Protei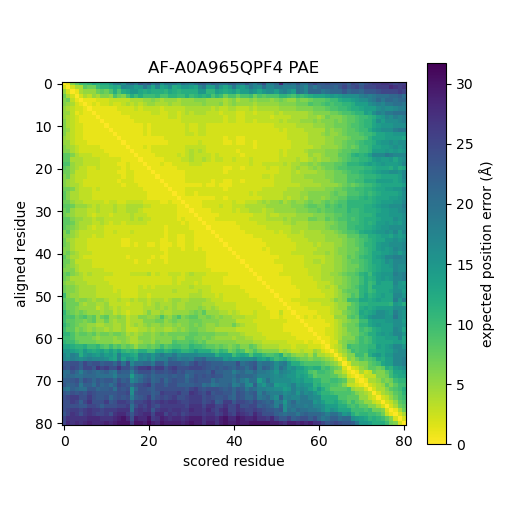n AF-A0A965QPF4-F1 (afdb_monomer)

Nearest PDB structures (foldseek):
  4dxw-assembly1_D  TM=9.200E-01  e=6.843E-03  alpha proteobacterium HIMB114
  4dxw-assembly1_A  TM=9.255E-01  e=8.395E-03  alpha proteobacterium HIMB114

Sequence (81 aa):
NWGNIGLALITLVQVSTYDDWANIMGQVIDVYPYAWIFFVSFIVINAVILLNMVIGVIVDVMISQTGIDDVLQQDKDDPSN

Secondary structure (DSSP, 8-state):
-THHHHHHHHHHHHHHTTSSHHHHHHHHHTT-TTHHHHHHHHHHHHHHHHHHHHHHHHHHHHHHHHHHHHHHHHTTS----

Solvent-accessible surface area (backbone atoms only — not comparable to full-atom values): 4676 Å² total; per-residue (Å²): 117,73,70,59,54,58,53,50,51,52,52,52,54,38,41,73,71,67,46,67,42,68,61,56,48,52,68,45,30,82,81,36,76,68,46,59,58,55,57,53,50,51,49,53,52,50,50,52,54,51,50,54,51,50,51,50,52,52,50,52,52,52,49,55,57,52,54,51,54,54,58,60,44,58,70,69,72,58,84,88,122

Foldseek 3Di:
DCVVVVVVVVLLVCLLVVHCLVVVQVVVCVVPVPCVVVSVVSNVVSVVVVVVVVVVVVVVVVCVVVVVVVVVVVVVPPPPD

Structure (mmCIF, N/CA/C/O backbone):
data_AF-A0A965QPF4-F1
#
_entry.id   AF-A0A965QPF4-F1
#
loop_
_atom_site.group_PDB
_atom_site.id
_atom_site.type_symbol
_atom_site.label_atom_id
_atom_site.label_alt_id
_atom_site.label_comp_id
_atom_site.label_asym_id
_atom_site.label_entity_id
_atom_site.label_seq_id
_atom_site.pdbx_PDB_ins_code
_atom_site.Cartn_x
_atom_site.Cartn_y
_atom_site.Cartn_z
_atom_site.occupancy
_atom_site.B_iso_or_equiv
_atom_site.auth_seq_id
_atom_site.auth_comp_id
_atom_site.auth_asym_id
_atom_site.auth_atom_id
_atom_site.pdbx_PDB_model_num
ATOM 1 N N . ASN A 1 1 ? 23.058 -10.586 -3.838 1.00 53.81 1 ASN A N 1
ATOM 2 C CA . ASN A 1 1 ? 23.527 -9.218 -3.530 1.00 53.81 1 ASN A CA 1
ATOM 3 C C . ASN A 1 1 ? 22.615 -8.573 -2.514 1.00 53.81 1 ASN A C 1
ATOM 5 O O . ASN A 1 1 ? 21.539 -8.163 -2.889 1.00 53.81 1 ASN A O 1
ATOM 9 N N . TRP A 1 2 ? 23.034 -8.455 -1.258 1.00 64.75 2 TRP A N 1
ATOM 10 C CA . TRP A 1 2 ? 22.243 -7.828 -0.187 1.00 64.75 2 TRP A CA 1
ATOM 11 C C . TRP A 1 2 ? 21.903 -6.347 -0.434 1.00 64.75 2 TRP A C 1
ATOM 13 O O . TRP A 1 2 ? 20.914 -5.847 0.093 1.00 64.75 2 TRP A O 1
ATOM 23 N N . GLY A 1 3 ? 22.674 -5.657 -1.282 1.00 71.56 3 GLY A N 1
ATOM 24 C CA . GLY A 1 3 ? 22.431 -4.253 -1.627 1.00 71.56 3 GLY A CA 1
ATOM 25 C C . GLY A 1 3 ? 21.101 -3.991 -2.343 1.00 71.56 3 GLY A C 1
ATOM 26 O O . GLY A 1 3 ? 20.552 -2.904 -2.207 1.00 71.56 3 GLY A O 1
ATOM 27 N N . ASN A 1 4 ? 20.539 -4.978 -3.052 1.00 82.12 4 ASN A N 1
ATOM 28 C CA . ASN A 1 4 ? 19.241 -4.803 -3.714 1.00 82.12 4 ASN A CA 1
ATOM 29 C C . ASN A 1 4 ? 18.057 -4.919 -2.737 1.00 82.12 4 ASN A C 1
ATOM 31 O O . ASN A 1 4 ? 17.030 -4.288 -2.961 1.00 82.12 4 ASN A O 1
ATOM 35 N N . ILE A 1 5 ? 18.220 -5.653 -1.632 1.00 88.44 5 ILE A N 1
ATOM 36 C CA . ILE A 1 5 ? 17.189 -5.816 -0.601 1.00 88.44 5 ILE A CA 1
ATOM 37 C C . ILE A 1 5 ? 17.014 -4.504 0.161 1.00 88.44 5 ILE A C 1
ATOM 39 O O . ILE A 1 5 ? 15.891 -4.050 0.332 1.00 88.44 5 ILE A O 1
ATOM 43 N N . GLY A 1 6 ? 18.115 -3.868 0.578 1.00 90.06 6 GLY A N 1
ATOM 44 C CA . GLY A 1 6 ? 18.056 -2.579 1.276 1.00 90.06 6 GLY A CA 1
ATOM 45 C C . GLY A 1 6 ? 17.379 -1.494 0.437 1.00 90.06 6 GLY A C 1
ATOM 46 O O . GLY A 1 6 ? 16.510 -0.785 0.936 1.00 90.06 6 GLY A O 1
ATOM 47 N N . LEU A 1 7 ? 17.711 -1.421 -0.855 1.00 90.56 7 LEU A N 1
ATOM 48 C CA . LEU A 1 7 ? 17.062 -0.493 -1.781 1.00 90.56 7 LEU A CA 1
ATOM 49 C C . LEU A 1 7 ? 15.569 -0.810 -1.9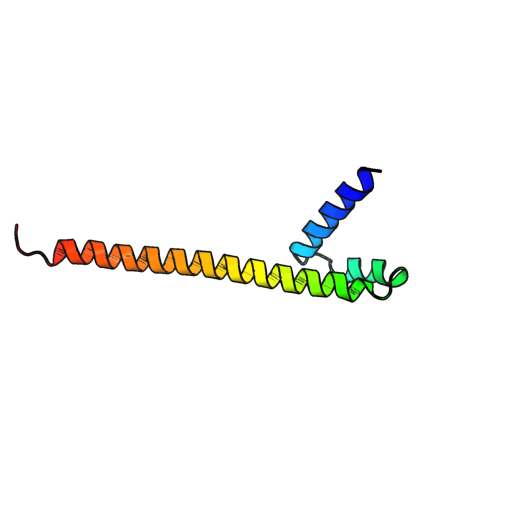52 1.00 90.56 7 LEU A C 1
ATOM 51 O O . LEU A 1 7 ? 14.747 0.097 -1.875 1.00 90.56 7 LEU A O 1
ATOM 55 N N . ALA A 1 8 ? 15.209 -2.088 -2.106 1.00 91.81 8 ALA A N 1
ATOM 56 C CA . ALA A 1 8 ? 13.813 -2.503 -2.207 1.00 91.81 8 ALA A CA 1
ATOM 57 C C . ALA A 1 8 ? 13.009 -2.148 -0.945 1.00 91.81 8 ALA A C 1
ATOM 59 O O . ALA A 1 8 ? 11.879 -1.684 -1.055 1.00 91.81 8 ALA A O 1
ATOM 60 N N . LEU A 1 9 ? 13.589 -2.306 0.249 1.00 94.12 9 LEU A N 1
ATOM 61 C CA . LEU A 1 9 ? 12.947 -1.914 1.506 1.00 94.12 9 LEU A CA 1
ATOM 62 C C . LEU A 1 9 ? 12.703 -0.402 1.580 1.00 94.12 9 LEU A C 1
ATOM 64 O O . LEU A 1 9 ? 11.622 0.006 1.996 1.00 94.12 9 LEU A O 1
ATOM 68 N N . ILE A 1 10 ? 13.660 0.423 1.139 1.00 95.06 10 ILE A N 1
ATOM 69 C CA . ILE A 1 10 ? 13.476 1.883 1.063 1.00 95.06 10 ILE A CA 1
ATOM 70 C C . ILE A 1 10 ? 12.318 2.223 0.120 1.00 95.06 10 ILE A C 1
ATOM 72 O O . ILE A 1 10 ? 11.436 2.990 0.497 1.00 95.06 10 ILE A O 1
ATOM 76 N N . THR A 1 11 ? 12.265 1.605 -1.063 1.00 94.06 11 THR A N 1
ATOM 77 C CA . THR A 1 11 ? 11.154 1.792 -2.006 1.00 94.06 11 THR A CA 1
ATOM 78 C C . THR A 1 11 ? 9.811 1.375 -1.400 1.00 94.06 11 THR A C 1
ATOM 80 O O . THR A 1 11 ? 8.823 2.082 -1.562 1.00 94.06 11 THR A O 1
ATOM 83 N N . LEU A 1 12 ? 9.752 0.262 -0.661 1.00 94.50 12 LEU A N 1
ATOM 84 C CA . LEU A 1 12 ? 8.520 -0.181 0.001 1.00 94.50 12 LEU A CA 1
ATOM 85 C C . LEU A 1 12 ? 8.057 0.797 1.084 1.00 94.50 12 LEU A C 1
ATOM 87 O O . LEU A 1 12 ? 6.860 1.066 1.184 1.00 94.50 12 LEU A O 1
ATOM 91 N N . VAL A 1 13 ? 8.989 1.351 1.866 1.00 95.69 13 VAL A N 1
ATOM 92 C CA . VAL A 1 13 ? 8.680 2.397 2.850 1.00 95.69 13 VAL A CA 1
ATOM 93 C C . VAL A 1 13 ? 8.137 3.637 2.143 1.00 95.69 13 VAL A C 1
ATOM 95 O O . VAL A 1 13 ? 7.077 4.125 2.523 1.00 95.69 13 VAL A O 1
ATOM 98 N N . GLN A 1 14 ? 8.788 4.091 1.074 1.00 96.44 14 GLN A N 1
ATOM 99 C CA . GLN A 1 14 ? 8.351 5.255 0.303 1.00 96.44 14 GLN A CA 1
ATOM 100 C C . GLN A 1 14 ? 6.932 5.077 -0.270 1.00 96.44 14 GLN A C 1
ATOM 102 O O . GLN A 1 14 ? 6.067 5.939 -0.110 1.00 96.44 14 GLN A O 1
ATOM 107 N N . VAL A 1 15 ? 6.648 3.913 -0.862 1.00 96.44 15 VAL A N 1
ATOM 108 C CA . VAL A 1 15 ? 5.310 3.595 -1.385 1.00 96.44 15 VAL A CA 1
ATOM 109 C C . VAL A 1 15 ? 4.280 3.502 -0.253 1.00 96.44 15 VAL A C 1
ATOM 111 O O . VAL A 1 15 ? 3.149 3.946 -0.431 1.00 96.44 15 VAL A O 1
ATOM 114 N N . SER A 1 16 ? 4.651 2.979 0.923 1.00 96.06 16 SER A N 1
ATOM 115 C CA . SER A 1 16 ? 3.748 2.909 2.085 1.00 96.06 16 SER A CA 1
ATOM 116 C C . SER A 1 16 ? 3.348 4.281 2.634 1.00 96.06 16 SER A C 1
ATOM 118 O O . SER A 1 16 ? 2.269 4.421 3.201 1.00 96.06 16 SER A O 1
ATOM 120 N N . THR A 1 17 ? 4.179 5.307 2.432 1.00 95.25 17 THR A N 1
ATOM 121 C CA . THR A 1 17 ? 3.864 6.695 2.797 1.00 95.25 17 THR A CA 1
ATOM 122 C C . THR A 1 17 ? 3.159 7.457 1.676 1.00 95.25 17 THR A C 1
ATOM 124 O O . THR A 1 17 ? 2.962 8.662 1.802 1.00 95.25 17 THR A O 1
ATOM 127 N N . TYR A 1 18 ? 2.770 6.773 0.592 1.00 95.62 18 TYR A N 1
ATOM 128 C CA . TYR A 1 18 ? 2.174 7.354 -0.616 1.00 95.62 18 TYR A CA 1
ATOM 129 C C . TYR A 1 18 ? 3.067 8.378 -1.326 1.00 95.62 18 TYR A C 1
ATOM 131 O O . TYR A 1 18 ? 2.575 9.182 -2.119 1.00 95.62 18 TYR A O 1
ATOM 139 N N . ASP A 1 19 ? 4.374 8.336 -1.081 1.00 97.06 19 ASP A N 1
ATOM 140 C CA . ASP A 1 19 ? 5.321 9.237 -1.722 1.00 97.06 19 ASP A CA 1
ATOM 141 C C . ASP A 1 19 ? 5.764 8.659 -3.071 1.00 97.06 19 ASP A C 1
ATOM 143 O O . ASP A 1 19 ? 6.137 7.492 -3.163 1.00 97.06 19 ASP A O 1
ATOM 147 N N . ASP A 1 20 ? 5.655 9.465 -4.126 1.00 96.38 20 ASP A N 1
ATOM 148 C CA . ASP A 1 20 ? 6.084 9.181 -5.508 1.00 96.38 20 ASP A CA 1
ATOM 149 C C . ASP A 1 20 ? 5.699 7.800 -6.108 1.00 96.38 20 ASP A C 1
ATOM 151 O O 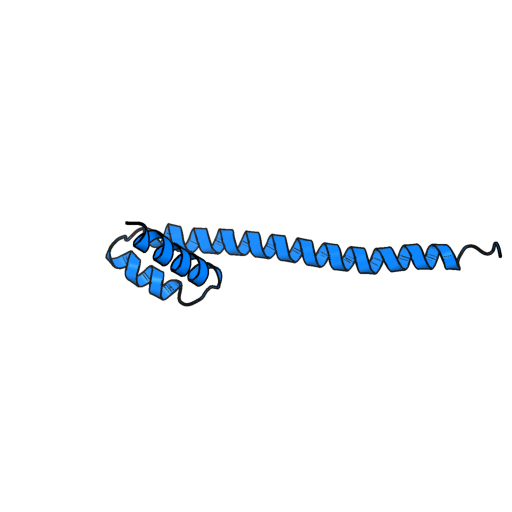. ASP A 1 20 ? 6.254 7.347 -7.111 1.00 96.38 20 ASP A O 1
ATOM 155 N N . TRP A 1 21 ? 4.714 7.101 -5.536 1.00 96.25 21 TRP A N 1
ATOM 156 C CA . TRP A 1 21 ? 4.433 5.695 -5.854 1.00 96.25 21 TRP A CA 1
ATOM 157 C C . TRP A 1 21 ? 4.021 5.454 -7.312 1.00 96.25 21 TRP A C 1
ATOM 159 O O . TRP A 1 21 ? 4.382 4.433 -7.896 1.00 96.25 21 TRP A O 1
ATOM 169 N N . ALA A 1 22 ? 3.273 6.382 -7.914 1.00 96.06 22 ALA A N 1
ATOM 170 C CA . ALA A 1 22 ? 2.795 6.254 -9.289 1.00 96.06 22 ALA A CA 1
ATOM 171 C C . ALA A 1 22 ? 3.937 6.414 -10.303 1.00 96.06 22 ALA A C 1
ATOM 173 O O . ALA A 1 22 ? 3.962 5.716 -11.315 1.00 96.06 22 ALA A O 1
ATOM 174 N N . ASN A 1 23 ? 4.902 7.290 -10.009 1.00 96.81 23 ASN A N 1
ATOM 175 C CA . ASN A 1 23 ? 6.102 7.474 -10.817 1.00 96.81 23 ASN A CA 1
ATOM 176 C C . ASN A 1 23 ? 7.018 6.245 -10.727 1.00 96.81 23 ASN A C 1
ATOM 178 O O . ASN A 1 23 ? 7.466 5.731 -11.751 1.00 96.81 23 ASN A O 1
ATOM 182 N N . ILE A 1 24 ? 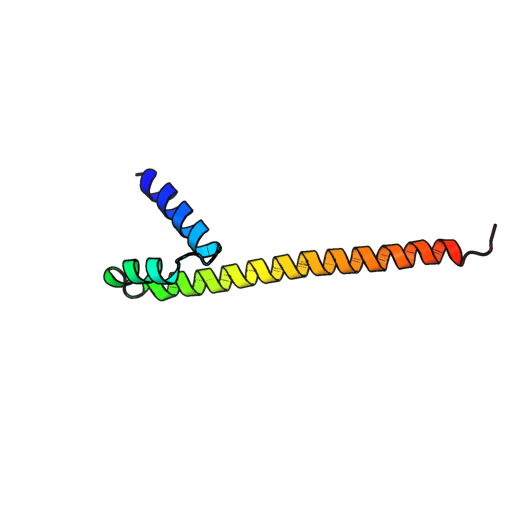7.230 5.717 -9.516 1.00 95.88 24 ILE A N 1
ATOM 183 C CA . ILE A 1 24 ? 7.993 4.479 -9.296 1.00 95.88 24 ILE A CA 1
ATOM 184 C C . ILE A 1 24 ? 7.330 3.309 -10.032 1.00 95.88 24 ILE A C 1
ATOM 186 O O . ILE A 1 24 ? 7.996 2.568 -10.750 1.00 95.88 24 ILE A O 1
ATOM 190 N N . MET A 1 25 ? 6.009 3.159 -9.907 1.00 96.62 25 MET A N 1
ATOM 191 C CA . MET A 1 25 ? 5.249 2.151 -10.644 1.00 96.62 25 MET A CA 1
ATOM 192 C C . MET A 1 25 ? 5.412 2.325 -12.160 1.00 96.62 25 MET A C 1
ATOM 194 O O . MET A 1 25 ? 5.651 1.336 -12.850 1.00 96.62 25 MET A O 1
ATOM 198 N N . GLY A 1 26 ? 5.315 3.557 -12.672 1.00 96.31 26 GLY A N 1
ATOM 199 C CA . GLY A 1 26 ? 5.499 3.871 -14.090 1.00 96.31 26 GLY A CA 1
ATOM 200 C C . GLY A 1 26 ? 6.847 3.388 -14.624 1.00 96.31 26 GLY A C 1
ATOM 201 O O . GLY A 1 26 ? 6.882 2.666 -15.615 1.00 96.31 26 GLY A O 1
ATOM 202 N N . GLN A 1 27 ? 7.936 3.672 -13.904 1.00 94.94 27 GLN A N 1
ATOM 203 C CA . GLN A 1 27 ? 9.283 3.207 -14.262 1.00 94.94 27 GLN A CA 1
ATOM 204 C C . GLN A 1 27 ? 9.409 1.674 -14.275 1.00 94.94 27 GLN A C 1
ATOM 206 O O . GLN A 1 27 ? 10.193 1.114 -15.040 1.00 94.94 27 GLN A O 1
ATOM 211 N N . VAL A 1 28 ? 8.649 0.972 -13.428 1.00 95.56 28 VAL A N 1
ATOM 212 C CA . VAL A 1 28 ? 8.667 -0.499 -13.364 1.00 95.56 28 VAL A CA 1
ATOM 213 C C . VAL A 1 28 ? 7.792 -1.127 -14.454 1.00 95.56 28 VAL A C 1
ATOM 215 O O . VAL A 1 28 ? 8.141 -2.193 -14.965 1.00 95.56 28 VAL A O 1
ATOM 218 N N . ILE A 1 29 ? 6.683 -0.485 -14.834 1.00 96.56 29 ILE A N 1
ATOM 219 C CA . ILE A 1 29 ? 5.737 -0.981 -15.849 1.00 96.56 29 ILE A CA 1
ATOM 220 C C . ILE A 1 29 ? 6.402 -1.165 -17.216 1.00 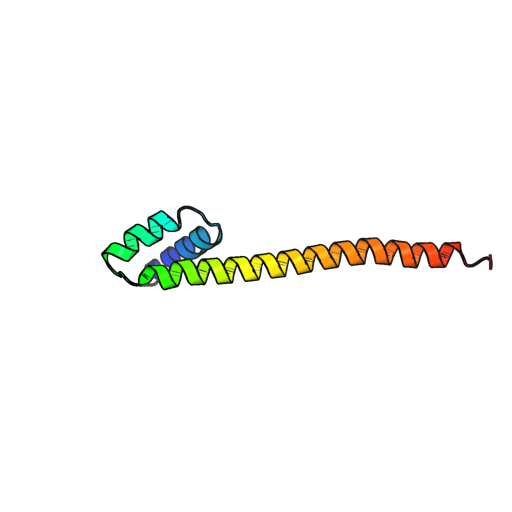96.56 29 ILE A C 1
ATOM 222 O O . ILE A 1 29 ? 6.081 -2.136 -17.903 1.00 96.56 29 ILE A O 1
ATOM 226 N N . ASP A 1 30 ? 7.357 -0.303 -17.575 1.00 94.56 30 ASP A N 1
ATOM 227 C CA . ASP A 1 30 ? 8.102 -0.395 -18.839 1.00 94.56 30 ASP A CA 1
ATOM 228 C C . ASP A 1 30 ? 8.827 -1.743 -19.008 1.00 94.56 30 ASP A C 1
ATOM 230 O O . ASP A 1 30 ? 9.003 -2.228 -20.126 1.00 94.56 30 ASP A O 1
ATOM 234 N N . VAL A 1 31 ? 9.220 -2.378 -17.898 1.00 96.50 31 VAL A N 1
ATOM 235 C CA . VAL A 1 31 ? 9.872 -3.699 -17.884 1.00 96.50 31 VAL A CA 1
ATOM 236 C C . VAL A 1 31 ? 8.887 -4.810 -17.509 1.00 96.50 31 VAL A C 1
ATOM 238 O O . VAL A 1 31 ? 8.938 -5.907 -18.067 1.00 96.50 31 VAL A O 1
ATOM 241 N N . TYR A 1 32 ? 7.977 -4.535 -16.573 1.00 96.44 32 TYR A N 1
ATOM 242 C CA . TYR A 1 32 ? 7.001 -5.484 -16.042 1.00 96.44 32 TYR A CA 1
ATOM 243 C C . TYR A 1 32 ? 5.577 -4.919 -16.163 1.00 96.44 32 TYR A C 1
ATOM 245 O O . TYR A 1 32 ? 5.063 -4.340 -15.205 1.00 96.44 32 TYR A O 1
ATOM 253 N N . PRO A 1 33 ? 4.874 -5.154 -17.287 1.00 95.94 33 PRO A N 1
ATOM 254 C CA . PRO A 1 33 ? 3.571 -4.537 -17.556 1.00 95.94 33 PRO A CA 1
ATOM 255 C C . PRO A 1 33 ? 2.485 -4.820 -16.510 1.00 95.94 33 PRO A C 1
ATOM 257 O O . PRO A 1 33 ? 1.566 -4.026 -16.343 1.00 95.94 33 PRO A O 1
ATOM 260 N N . TYR A 1 34 ? 2.581 -5.938 -15.782 1.00 97.00 34 TYR A N 1
ATOM 261 C CA . TYR A 1 34 ? 1.634 -6.318 -14.725 1.00 97.00 34 TYR A CA 1
ATOM 262 C C . TYR A 1 34 ? 2.017 -5.811 -13.325 1.00 97.00 34 TYR A C 1
ATOM 264 O O . TYR A 1 34 ? 1.318 -6.111 -12.356 1.00 97.00 34 TYR A O 1
ATOM 272 N N . ALA A 1 35 ? 3.095 -5.030 -13.189 1.00 95.56 35 ALA A N 1
ATOM 273 C CA . ALA A 1 35 ? 3.549 -4.506 -11.899 1.00 95.56 35 ALA A CA 1
ATOM 274 C C . ALA A 1 35 ? 2.497 -3.628 -11.204 1.00 95.56 35 ALA A C 1
ATOM 276 O O . ALA A 1 35 ? 2.469 -3.577 -9.976 1.00 95.56 35 ALA A O 1
ATOM 277 N N . TRP A 1 36 ? 1.585 -3.004 -11.957 1.00 95.88 36 TRP A N 1
ATOM 278 C CA . TRP A 1 36 ? 0.496 -2.200 -11.395 1.00 95.88 36 TRP A CA 1
ATOM 279 C C . TRP A 1 36 ? -0.343 -2.971 -10.367 1.00 95.88 36 TRP A C 1
ATOM 281 O O . TRP A 1 36 ? -0.767 -2.391 -9.371 1.00 95.88 36 TRP A O 1
ATOM 291 N N . ILE A 1 37 ? -0.529 -4.285 -10.551 1.00 97.81 37 ILE A N 1
ATOM 292 C CA . ILE A 1 37 ? -1.289 -5.126 -9.617 1.00 97.81 37 ILE A CA 1
ATOM 293 C C . ILE A 1 37 ? -0.598 -5.144 -8.253 1.00 97.81 37 ILE A C 1
ATOM 295 O O . ILE A 1 37 ? -1.260 -5.002 -7.226 1.00 97.81 37 ILE A O 1
ATOM 299 N N . PHE A 1 38 ? 0.730 -5.277 -8.231 1.00 95.75 38 PHE A N 1
ATOM 300 C CA . PHE A 1 38 ? 1.514 -5.255 -6.999 1.00 95.75 38 PHE A CA 1
ATOM 301 C C . PHE A 1 38 ? 1.388 -3.905 -6.283 1.00 95.75 38 PHE A C 1
ATOM 303 O O . PHE A 1 38 ? 1.011 -3.881 -5.116 1.00 95.75 38 PHE A O 1
ATOM 310 N N . PHE A 1 39 ? 1.627 -2.790 -6.980 1.00 96.44 39 PHE A N 1
ATOM 311 C CA . PHE A 1 39 ? 1.573 -1.457 -6.367 1.00 96.44 39 PHE A CA 1
ATOM 312 C C . PHE A 1 39 ? 0.176 -1.117 -5.836 1.00 96.44 39 PHE A C 1
ATOM 314 O O . PHE A 1 39 ? 0.037 -0.700 -4.687 1.00 96.44 39 PHE A O 1
ATOM 321 N N . VAL A 1 40 ? -0.870 -1.347 -6.636 1.00 96.38 40 VAL A N 1
ATOM 322 C CA . VAL A 1 40 ? -2.253 -1.045 -6.241 1.00 96.38 40 VAL A CA 1
ATOM 323 C C . VAL A 1 40 ? -2.708 -1.944 -5.090 1.00 96.38 40 VAL A C 1
ATOM 325 O O . VAL A 1 40 ? -3.270 -1.446 -4.117 1.00 96.38 40 VAL A O 1
ATOM 328 N N . SER A 1 41 ? -2.446 -3.254 -5.153 1.00 97.62 41 SER A N 1
ATOM 329 C CA . SER A 1 41 ? -2.831 -4.171 -4.068 1.00 97.62 41 SER A CA 1
ATOM 330 C C . SER A 1 41 ? -2.080 -3.879 -2.768 1.00 97.62 41 SER A C 1
ATOM 332 O O . SER A 1 41 ? -2.699 -3.868 -1.706 1.00 97.62 41 SER A O 1
ATOM 334 N N . PHE A 1 42 ? -0.782 -3.568 -2.842 1.00 96.31 42 PHE A N 1
ATOM 335 C CA . PHE A 1 42 ? 0.017 -3.154 -1.691 1.00 96.31 42 PHE A CA 1
ATOM 336 C C . PHE A 1 42 ? -0.547 -1.888 -1.038 1.00 96.31 42 PHE A C 1
ATOM 338 O O . PHE A 1 42 ? -0.732 -1.871 0.177 1.00 96.31 42 PHE A O 1
ATOM 345 N N . ILE A 1 43 ? -0.888 -0.870 -1.835 1.00 96.38 43 ILE A N 1
ATOM 346 C CA . ILE A 1 43 ? -1.507 0.372 -1.354 1.00 96.38 43 ILE A CA 1
ATOM 347 C C . ILE A 1 43 ? -2.849 0.098 -0.668 1.00 96.38 43 ILE A C 1
ATOM 349 O O . ILE A 1 43 ? -3.079 0.585 0.434 1.00 96.38 43 ILE A O 1
ATOM 353 N N . VAL A 1 44 ? -3.723 -0.711 -1.273 1.00 97.31 44 VAL A N 1
ATOM 354 C CA . VAL A 1 44 ? -5.031 -1.041 -0.684 1.00 97.31 44 VAL A CA 1
ATOM 355 C C . VAL A 1 44 ? -4.867 -1.779 0.645 1.00 97.31 44 VAL A C 1
ATOM 357 O O . VAL A 1 44 ? -5.517 -1.426 1.628 1.00 97.31 44 VAL A O 1
ATOM 360 N N . ILE A 1 45 ? -3.981 -2.776 0.704 1.00 97.12 45 ILE A N 1
ATOM 361 C CA . ILE A 1 45 ? -3.710 -3.523 1.938 1.00 97.12 45 ILE A CA 1
ATOM 362 C C . ILE A 1 45 ? -3.125 -2.593 3.006 1.00 97.12 45 ILE A C 1
ATOM 364 O O . ILE A 1 45 ? -3.580 -2.616 4.149 1.00 97.12 45 ILE A O 1
ATOM 368 N N . ASN A 1 46 ? -2.157 -1.750 2.642 1.00 95.81 46 ASN A N 1
ATOM 369 C CA . ASN A 1 46 ? -1.551 -0.786 3.554 1.00 95.81 46 ASN A CA 1
ATOM 370 C C . ASN A 1 46 ? -2.596 0.200 4.106 1.00 95.81 46 ASN A C 1
ATOM 372 O O . ASN A 1 46 ? -2.664 0.394 5.318 1.00 95.81 46 ASN A O 1
ATOM 376 N N . ALA A 1 47 ? -3.475 0.727 3.250 1.00 95.81 47 ALA A N 1
ATOM 377 C CA . ALA A 1 47 ? -4.576 1.600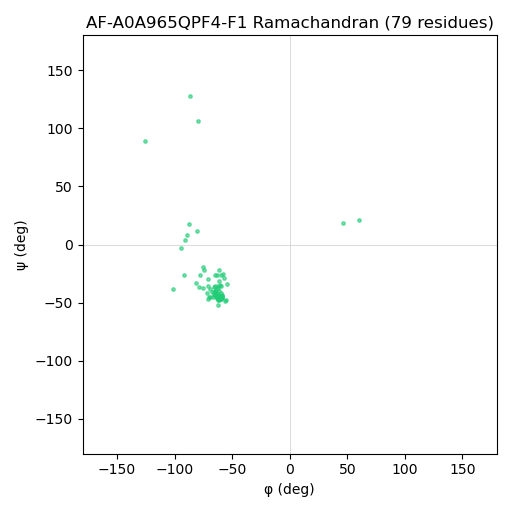 3.646 1.00 95.81 47 ALA A CA 1
ATOM 378 C C . ALA A 1 47 ? -5.538 0.919 4.630 1.00 95.81 47 ALA A C 1
ATOM 380 O O . ALA A 1 47 ? -5.916 1.526 5.629 1.00 95.81 47 ALA A O 1
ATOM 381 N N . VAL A 1 48 ? -5.911 -0.343 4.388 1.00 96.81 48 VAL A N 1
ATOM 382 C CA . VAL A 1 48 ? -6.788 -1.108 5.293 1.00 96.81 48 VAL A CA 1
ATOM 383 C C . VAL A 1 48 ? -6.116 -1.346 6.645 1.00 96.81 48 VAL A C 1
ATOM 385 O O . VAL A 1 48 ? -6.760 -1.193 7.680 1.00 96.81 48 VAL A O 1
ATOM 388 N N . ILE A 1 49 ? -4.824 -1.682 6.660 1.00 96.25 49 ILE A N 1
ATOM 389 C CA . ILE A 1 49 ? -4.060 -1.857 7.902 1.00 96.25 49 ILE A CA 1
ATOM 390 C C . ILE A 1 49 ? -4.020 -0.546 8.695 1.00 96.25 49 ILE A C 1
ATOM 392 O O . ILE A 1 49 ? -4.319 -0.552 9.889 1.00 96.25 49 ILE A O 1
ATOM 396 N N . LEU A 1 50 ? -3.697 0.574 8.038 1.00 95.19 50 LEU A N 1
ATOM 397 C CA . LEU A 1 50 ? -3.673 1.894 8.670 1.00 95.19 50 LEU A CA 1
ATOM 398 C C . LEU A 1 50 ? -5.056 2.291 9.193 1.00 95.19 50 LEU A C 1
ATOM 400 O O . LEU A 1 50 ? -5.167 2.746 10.327 1.00 95.19 50 LEU A O 1
ATOM 404 N N . LEU A 1 51 ? -6.116 2.069 8.413 1.00 96.00 51 LEU A N 1
ATOM 405 C CA . LEU A 1 51 ? -7.488 2.347 8.832 1.00 96.00 51 LEU A CA 1
ATOM 406 C C . LEU A 1 51 ? -7.863 1.532 10.075 1.00 96.00 51 LEU A C 1
ATOM 408 O O . LEU A 1 51 ? -8.379 2.088 11.041 1.00 96.00 51 LEU A O 1
ATOM 412 N N . ASN A 1 52 ? -7.556 0.236 10.082 1.00 95.19 52 ASN A N 1
ATOM 413 C CA . ASN A 1 52 ? -7.831 -0.634 11.222 1.00 95.19 52 ASN A CA 1
ATOM 414 C C . ASN A 1 52 ? -7.036 -0.217 12.467 1.00 95.19 52 ASN A C 1
ATOM 416 O O . ASN A 1 52 ? -7.574 -0.243 13.573 1.00 95.19 52 ASN A O 1
ATOM 420 N N . MET A 1 53 ? -5.782 0.211 12.299 1.00 96.00 53 MET A N 1
ATOM 421 C CA . MET A 1 53 ? -4.971 0.755 13.389 1.00 96.00 53 MET A CA 1
ATOM 422 C C . MET A 1 53 ? -5.584 2.045 13.952 1.00 96.00 53 MET A C 1
ATOM 424 O O . MET A 1 53 ? -5.707 2.184 15.167 1.00 96.00 53 MET A O 1
ATOM 428 N N . VAL A 1 54 ? -6.004 2.967 13.082 1.00 96.31 54 VAL A N 1
ATOM 429 C CA . VAL A 1 54 ? -6.637 4.233 13.477 1.00 96.31 54 VAL A CA 1
ATOM 430 C C . VAL A 1 54 ? -7.945 3.982 14.220 1.00 96.31 54 VAL A C 1
ATOM 432 O O . VAL A 1 54 ? -8.159 4.581 15.268 1.00 96.31 54 VAL A O 1
ATOM 435 N N . ILE A 1 55 ? -8.790 3.066 13.738 1.00 95.25 55 ILE A N 1
ATOM 436 C CA . ILE A 1 55 ? -10.020 2.673 14.440 1.00 95.25 55 ILE A CA 1
ATOM 437 C C . ILE A 1 55 ? -9.685 2.120 15.826 1.00 95.25 55 ILE A C 1
ATOM 439 O O . ILE A 1 55 ? -10.312 2.528 16.797 1.00 95.25 55 ILE A O 1
ATOM 443 N N . GLY A 1 56 ? -8.677 1.248 15.937 1.00 94.62 56 GLY A N 1
ATOM 444 C CA . GLY A 1 56 ? -8.230 0.715 17.224 1.00 94.62 56 GLY A CA 1
ATOM 445 C C . GLY A 1 56 ? -7.844 1.814 18.217 1.00 94.62 56 GLY A C 1
ATOM 446 O O . GLY A 1 56 ? -8.335 1.821 19.341 1.00 94.62 56 GLY A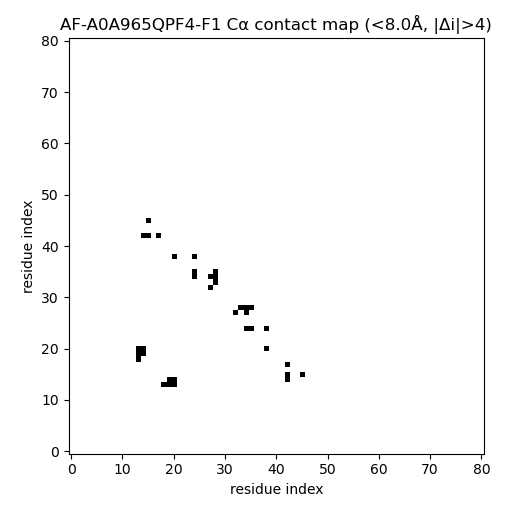 O 1
ATOM 447 N N . VAL A 1 57 ? -7.033 2.783 17.782 1.00 95.06 57 VAL A N 1
ATOM 448 C CA . VAL A 1 57 ? -6.614 3.922 18.619 1.00 95.06 57 VAL A CA 1
ATOM 449 C C . VAL A 1 57 ? -7.792 4.834 18.972 1.00 95.06 57 VAL A C 1
ATOM 451 O O . VAL A 1 57 ? -7.926 5.243 20.119 1.00 95.06 57 VAL A O 1
ATOM 454 N N . ILE A 1 58 ? -8.670 5.151 18.017 1.00 94.75 58 ILE A N 1
ATOM 455 C CA . ILE A 1 58 ? -9.842 6.004 18.269 1.00 94.75 58 ILE A CA 1
ATOM 456 C C . ILE A 1 58 ? -10.781 5.347 19.283 1.00 94.75 58 ILE A C 1
ATOM 458 O O . ILE A 1 58 ? -11.254 6.019 20.196 1.00 94.75 58 ILE A O 1
ATOM 462 N N . VAL A 1 59 ? -11.043 4.046 19.137 1.00 93.81 59 VAL A N 1
ATOM 463 C CA . VAL A 1 59 ? -11.903 3.291 20.058 1.00 93.81 59 VAL A CA 1
ATOM 464 C C . VAL A 1 59 ? -11.293 3.251 21.458 1.00 93.81 59 VAL A C 1
ATOM 466 O O . VAL A 1 59 ? -12.007 3.504 22.424 1.00 93.81 59 VAL A O 1
ATOM 469 N N . ASP A 1 60 ? -9.988 3.005 21.575 1.00 92.75 60 ASP A N 1
ATOM 470 C CA . ASP A 1 60 ? -9.273 3.026 22.857 1.00 92.75 60 ASP A CA 1
ATOM 471 C C . ASP A 1 60 ? -9.378 4.394 23.556 1.00 92.75 60 ASP A C 1
ATOM 473 O O . ASP A 1 60 ? -9.705 4.472 24.743 1.00 92.75 60 ASP A O 1
ATOM 477 N N . VAL A 1 61 ? -9.211 5.488 22.804 1.00 91.38 61 VAL A N 1
ATOM 478 C CA . VAL A 1 61 ? -9.365 6.859 23.316 1.00 91.38 61 VAL A CA 1
ATOM 479 C C . VAL A 1 61 ? -10.808 7.149 23.742 1.00 91.38 61 VAL A C 1
ATOM 481 O O . VAL A 1 61 ? -11.022 7.721 24.809 1.00 91.38 61 VAL A O 1
ATOM 484 N N . MET A 1 62 ? -11.806 6.747 22.947 1.00 90.81 62 MET A N 1
ATOM 485 C CA . MET A 1 62 ? -13.223 6.940 23.281 1.00 90.81 62 MET A CA 1
ATOM 486 C C . MET A 1 62 ? -13.616 6.178 24.550 1.00 90.81 62 MET A C 1
ATOM 488 O O . MET A 1 62 ? -14.238 6.756 25.438 1.00 90.81 62 MET A O 1
ATOM 492 N N . ILE A 1 63 ? -13.219 4.907 24.667 1.00 88.94 63 ILE A N 1
ATOM 493 C CA . ILE A 1 63 ? -13.505 4.083 25.849 1.00 88.94 63 ILE A CA 1
ATOM 494 C C . ILE A 1 63 ? -12.771 4.625 27.076 1.00 88.94 63 ILE A C 1
ATOM 496 O O . ILE A 1 63 ? -13.361 4.681 28.150 1.00 88.94 63 ILE A O 1
ATOM 500 N N . SER A 1 64 ? -11.518 5.064 26.933 1.00 86.56 64 SER A N 1
ATOM 501 C CA . SER A 1 64 ? -10.761 5.667 28.037 1.00 86.56 64 SER A CA 1
ATOM 502 C C . SER A 1 64 ? -11.411 6.956 28.545 1.00 86.56 64 SER A C 1
ATOM 504 O O . SER A 1 64 ? -11.442 7.190 29.750 1.00 86.56 64 SER A O 1
ATOM 506 N N . GLN A 1 65 ? -11.973 7.774 27.651 1.00 74.25 65 GLN A N 1
ATOM 507 C CA . GLN A 1 65 ? -12.683 8.993 28.033 1.00 74.25 65 GLN A CA 1
ATOM 508 C C . GLN A 1 65 ? -14.016 8.679 28.732 1.00 74.25 65 GLN A C 1
ATOM 510 O O . GLN A 1 65 ? -14.299 9.251 29.777 1.00 74.25 65 GLN A O 1
ATOM 515 N N . THR A 1 66 ? -14.813 7.746 28.200 1.00 73.25 66 THR A N 1
ATOM 516 C CA . THR A 1 66 ? -16.129 7.395 28.767 1.00 73.25 66 THR A CA 1
ATOM 517 C C . THR A 1 66 ? -16.028 6.548 30.043 1.00 73.25 66 THR A C 1
ATOM 519 O O . THR A 1 66 ? -16.790 6.754 30.980 1.00 73.25 66 THR A O 1
ATOM 522 N N . GLY A 1 67 ? -15.065 5.628 30.131 1.00 65.06 67 GLY A N 1
ATOM 523 C CA . GLY A 1 67 ? -14.883 4.753 31.294 1.00 65.06 67 GLY A CA 1
ATOM 524 C C . GLY A 1 67 ? -14.364 5.476 32.540 1.00 65.06 67 GLY A C 1
ATOM 525 O O . GLY A 1 67 ? -14.702 5.085 33.654 1.00 65.06 67 GLY A O 1
ATOM 526 N N . ILE A 1 68 ? -13.586 6.553 32.378 1.00 60.91 68 ILE A N 1
ATOM 527 C CA . ILE A 1 68 ? -13.215 7.431 33.500 1.00 60.91 68 ILE A CA 1
ATOM 528 C C . ILE A 1 68 ? -14.453 8.171 34.020 1.00 60.91 68 ILE A C 1
ATOM 530 O O . ILE A 1 68 ? -14.634 8.269 35.232 1.00 60.91 68 ILE A O 1
ATOM 534 N N . ASP A 1 69 ? -15.325 8.640 33.128 1.00 62.03 69 ASP A N 1
ATOM 535 C CA . ASP A 1 69 ? -16.532 9.367 33.519 1.00 62.03 69 ASP A CA 1
ATOM 536 C C . ASP A 1 69 ? -17.518 8.478 34.304 1.00 62.03 69 ASP A C 1
ATOM 538 O O . ASP A 1 69 ? -18.112 8.966 35.268 1.00 62.03 69 ASP A O 1
ATOM 542 N N . ASP A 1 70 ? -17.632 7.185 33.971 1.00 65.56 70 ASP A N 1
ATOM 543 C CA . ASP A 1 70 ? -18.474 6.214 34.695 1.00 65.56 70 ASP A CA 1
ATOM 544 C C . ASP A 1 70 ? -17.905 5.845 36.083 1.00 65.56 70 ASP A C 1
ATOM 546 O O . ASP A 1 70 ? -18.650 5.791 37.065 1.00 65.56 70 ASP A O 1
ATOM 550 N N . VAL A 1 71 ? -16.584 5.648 36.211 1.00 64.25 71 VAL A N 1
ATOM 551 C CA . VAL A 1 71 ? -15.933 5.341 37.505 1.00 64.25 71 VAL A CA 1
ATOM 552 C C . VAL A 1 71 ? -15.963 6.551 38.449 1.00 64.25 71 VAL A C 1
ATOM 554 O O . VAL A 1 71 ? -16.198 6.398 39.645 1.00 64.25 71 VAL A O 1
ATOM 557 N N . LEU A 1 72 ? -15.781 7.768 37.926 1.00 66.56 72 LEU A N 1
ATOM 558 C CA . LEU A 1 72 ? -15.856 9.003 38.718 1.00 66.56 72 LEU A CA 1
ATOM 559 C C . LEU A 1 72 ? -17.294 9.394 39.103 1.00 66.56 72 LEU A C 1
ATOM 561 O O . LEU A 1 72 ? -17.476 10.162 40.050 1.00 66.56 72 LEU A O 1
ATOM 565 N N . GLN A 1 73 ? -18.307 8.920 38.372 1.00 64.19 73 GLN A N 1
ATOM 566 C CA . GLN A 1 73 ? -19.716 9.105 38.739 1.00 64.19 73 GLN A CA 1
ATOM 567 C C . GLN A 1 73 ? -20.152 8.124 39.832 1.00 64.19 73 GLN A C 1
ATOM 569 O O . GLN A 1 73 ? -20.862 8.535 40.747 1.00 64.19 73 GLN A O 1
ATOM 574 N N . GLN A 1 74 ? -19.654 6.882 39.822 1.00 59.81 74 GLN A N 1
ATOM 575 C CA . GLN A 1 74 ? -19.947 5.897 40.873 1.00 59.81 74 GLN A CA 1
ATOM 576 C C . GLN A 1 74 ? -19.497 6.348 42.277 1.00 59.81 74 GLN A C 1
ATOM 578 O O . GLN A 1 74 ? -20.212 6.104 43.244 1.00 59.81 74 GLN A O 1
ATOM 583 N N . ASP A 1 75 ? -18.370 7.060 42.382 1.00 60.50 75 ASP A N 1
ATOM 584 C CA . ASP A 1 75 ? -17.846 7.604 43.650 1.00 60.50 75 ASP A CA 1
ATOM 585 C C . ASP A 1 75 ? -18.617 8.846 44.153 1.00 60.50 75 ASP A C 1
ATOM 587 O O . ASP A 1 75 ? -18.518 9.210 45.324 1.00 60.50 75 ASP A O 1
ATOM 591 N N . LYS A 1 76 ? -19.373 9.535 43.282 1.00 60.19 76 LYS A N 1
ATOM 592 C CA . LYS A 1 76 ? -20.148 10.740 43.645 1.00 60.19 76 LYS A CA 1
ATOM 593 C C . LYS A 1 76 ? -21.584 10.441 44.068 1.00 60.19 76 LYS A C 1
ATOM 595 O O . LYS A 1 76 ? -22.153 11.239 44.811 1.00 60.19 76 LYS A O 1
ATOM 600 N 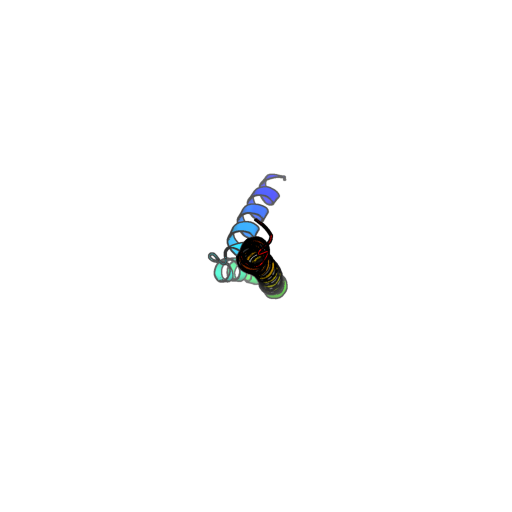N . ASP A 1 77 ? -22.151 9.333 43.598 1.00 60.16 77 ASP A N 1
ATOM 601 C CA . ASP A 1 77 ? -23.534 8.936 43.881 1.00 60.16 77 ASP A CA 1
ATOM 602 C C . ASP A 1 77 ? -23.670 7.975 45.078 1.00 60.16 77 ASP A C 1
ATOM 604 O O . ASP A 1 77 ? -24.799 7.662 45.459 1.00 60.16 77 AS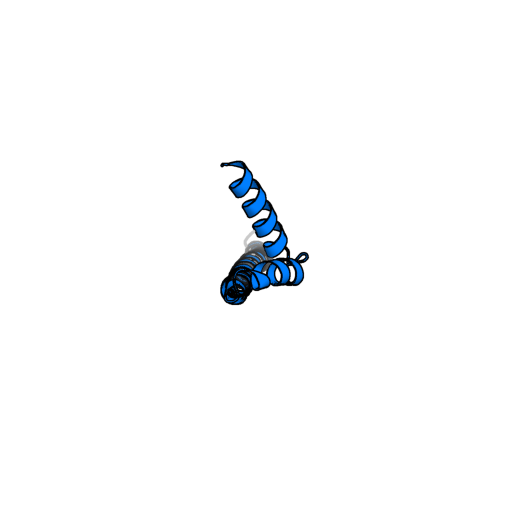P A O 1
ATOM 608 N N . ASP A 1 78 ? -22.570 7.536 45.711 1.00 63.28 78 ASP A N 1
ATOM 609 C CA . ASP A 1 78 ? -22.619 6.840 47.005 1.00 63.28 78 ASP A CA 1
ATOM 610 C C . ASP A 1 78 ? -22.780 7.860 48.158 1.00 63.28 78 ASP A C 1
ATOM 612 O O . ASP A 1 78 ? -21.824 8.559 48.504 1.00 63.28 78 ASP A O 1
ATOM 616 N N . PRO A 1 79 ? -23.963 7.977 48.798 1.00 61.25 79 PRO A N 1
ATOM 617 C CA . PRO A 1 79 ? -24.220 8.965 49.845 1.00 61.25 79 PRO A CA 1
ATOM 618 C C . PRO A 1 79 ? -23.676 8.537 51.222 1.00 61.25 79 PRO A C 1
ATOM 620 O O . PRO A 1 79 ? -24.056 9.124 52.235 1.00 61.25 79 PRO A O 1
ATOM 623 N N . SER A 1 80 ? -22.854 7.485 51.295 1.00 68.88 80 SER A N 1
ATOM 624 C CA . SER A 1 80 ? -22.529 6.774 52.542 1.00 68.88 80 SER A CA 1
ATOM 625 C C . SER A 1 80 ? -21.344 7.330 53.354 1.00 68.88 80 SER A C 1
ATOM 627 O O . SER A 1 80 ? -20.837 6.608 54.216 1.00 68.88 80 SER A O 1
ATOM 629 N N . ASN A 1 81 ? -20.904 8.577 53.135 1.00 57.62 81 ASN A N 1
ATOM 630 C CA . ASN A 1 81 ? -19.902 9.242 53.991 1.00 57.62 81 ASN A CA 1
ATOM 631 C C . ASN A 1 81 ? -20.455 10.493 54.681 1.00 57.62 81 ASN A C 1
ATOM 633 O O . ASN A 1 81 ? -20.812 11.453 53.961 1.00 57.62 81 ASN A O 1
#

pLDDT: mean 87.2, std 13.8, range [53.81, 97.81]

Mean predicted aligned error: 8.29 Å

Radius of gyration: 23.41 Å; Cα contacts (8 Å, |Δi|>4): 18; chains: 1; bounding box: 48×20×73 Å